Protein AF-0000000069111394 (afdb_homodimer)

pLDDT: mean 96.32, std 5.01, range [66.0, 98.56]

Radius of gyration: 13.64 Å; Cα contacts (8 Å, |Δi|>4): 217; chains: 2; bounding box: 25×33×26 Å

Secondary structure (DSSP, 8-state):
-PBPTTT-SB-SSEEEEETT--EEEHHHHHHHHHH-SB-TTT-PBP-EEEE--/-PBPTTT-SB-SSEEEEETT--EEEHHHHHHHHHH-SB-TTT-PBP-EEEE--

Organism: Magallana gigas (NCBI:txid29159)

Foldseek 3Di:
DDAAPQVRHDADQWKAFPPVGDIHRPVRVVVVCVPAQADPPPGHGGPDIGGDD/DDAAPQVRHDADQWKAFPPVGDIHRPVRVVVVCVPAQADPPPGHGGPDIGGDD

Structure (mmCIF, N/CA/C/O backbone):
data_AF-0000000069111394-model_v1
#
loop_
_entity.id
_entity.type
_entity.pdbx_description
1 polymer 'RING-type domain-containing protein'
#
loop_
_atom_site.group_PDB
_atom_site.id
_atom_site.type_symbol
_atom_site.label_atom_id
_atom_site.label_alt_id
_atom_site.label_comp_id
_atom_site.label_asym_id
_atom_site.label_entity_id
_atom_site.label_seq_id
_atom_site.pdbx_PDB_ins_code
_atom_site.Cartn_x
_atom_site.Cartn_y
_atom_site.Cartn_z
_atom_site.occupancy
_atom_site.B_iso_or_equiv
_atom_site.auth_seq_id
_atom_site.auth_comp_id
_atom_site.auth_asym_id
_atom_site.auth_atom_id
_atom_site.pdbx_PDB_model_num
ATOM 1 N N . MET A 1 1 ? 14.328 -1.83 -0.964 1 66.19 1 MET A N 1
ATOM 2 C CA . MET A 1 1 ? 13.203 -2.377 -1.711 1 66.19 1 MET A CA 1
ATOM 3 C C . MET A 1 1 ? 13.227 -3.902 -1.698 1 66.19 1 MET A C 1
ATOM 5 O O . MET A 1 1 ? 14.297 -4.508 -1.761 1 66.19 1 MET A O 1
ATOM 9 N N . GLY A 1 2 ? 12.469 -4.609 -0.951 1 85.19 2 GLY A N 1
ATOM 10 C CA . GLY A 1 2 ? 12.414 -6.035 -0.659 1 85.19 2 GLY A CA 1
ATOM 11 C C . GLY A 1 2 ? 12.133 -6.883 -1.885 1 85.19 2 GLY A C 1
ATOM 12 O O . GLY A 1 2 ? 11.906 -6.355 -2.975 1 85.19 2 GLY A O 1
ATOM 13 N N . LEU A 1 3 ? 12.266 -8.148 -1.822 1 95.06 3 LEU A N 1
ATOM 14 C CA . LEU A 1 3 ? 12.078 -9.117 -2.898 1 95.06 3 LEU A CA 1
ATOM 15 C C . LEU A 1 3 ? 10.594 -9.406 -3.113 1 95.06 3 LEU A C 1
ATOM 17 O O . LEU A 1 3 ? 9.812 -9.414 -2.158 1 95.06 3 LEU A O 1
ATOM 21 N N . CYS A 1 4 ? 10.305 -9.586 -4.375 1 97.44 4 CYS A N 1
ATOM 22 C CA . CYS A 1 4 ? 8.977 -10.078 -4.727 1 97.44 4 CYS A CA 1
ATOM 23 C C . CYS A 1 4 ? 8.898 -11.594 -4.543 1 97.44 4 CYS A C 1
ATOM 25 O O . CYS A 1 4 ? 9.719 -12.336 -5.086 1 97.44 4 CYS A O 1
ATOM 27 N N . SER A 1 5 ? 7.953 -12.109 -3.842 1 97.5 5 SER A N 1
ATOM 28 C CA . SER A 1 5 ? 7.875 -13.539 -3.529 1 97.5 5 SER A CA 1
ATOM 29 C C . SER A 1 5 ? 7.406 -14.344 -4.734 1 97.5 5 SER A C 1
ATOM 31 O O . SER A 1 5 ? 7.496 -15.57 -4.742 1 97.5 5 SER A O 1
ATOM 33 N N . ILE A 1 6 ? 6.926 -13.609 -5.715 1 97.62 6 ILE A N 1
ATOM 34 C CA . ILE A 1 6 ? 6.422 -14.312 -6.887 1 97.62 6 ILE A CA 1
ATOM 35 C C . ILE A 1 6 ? 7.559 -14.547 -7.879 1 97.62 6 ILE A C 1
ATOM 37 O O . ILE A 1 6 ? 7.781 -15.68 -8.32 1 97.62 6 ILE A O 1
ATOM 41 N N . CYS A 1 7 ? 8.281 -13.523 -8.219 1 98.19 7 CYS A N 1
ATOM 42 C CA . CYS A 1 7 ? 9.297 -13.656 -9.258 1 98.19 7 CYS A CA 1
ATOM 43 C C . CYS A 1 7 ? 10.688 -13.789 -8.641 1 98.19 7 CYS A C 1
ATOM 45 O O . CYS A 1 7 ? 11.656 -14.07 -9.344 1 98.19 7 CYS A O 1
ATOM 47 N N . LEU A 1 8 ? 10.836 -13.508 -7.328 1 97.75 8 LEU A N 1
ATOM 48 C CA . LEU A 1 8 ? 12.047 -13.625 -6.531 1 97.75 8 LEU A CA 1
ATOM 49 C C . LEU A 1 8 ? 13.102 -12.617 -6.984 1 97.75 8 LEU A C 1
ATOM 51 O O . LEU A 1 8 ? 14.297 -12.859 -6.848 1 97.75 8 LEU A O 1
ATOM 55 N N . GLU A 1 9 ? 12.703 -11.5 -7.566 1 97.75 9 GLU A N 1
ATOM 56 C CA . GLU A 1 9 ? 13.547 -10.359 -7.93 1 97.75 9 GLU A CA 1
ATOM 57 C C . GLU A 1 9 ? 13.195 -9.133 -7.094 1 97.75 9 GLU A C 1
ATOM 59 O O . GLU A 1 9 ? 12.227 -9.141 -6.332 1 97.75 9 GLU A O 1
ATOM 64 N N . THR A 1 10 ? 14.094 -8.156 -7.168 1 96.44 10 THR A N 1
ATOM 65 C CA . THR A 1 10 ? 13.781 -6.883 -6.523 1 96.44 10 THR A CA 1
ATOM 66 C C . THR A 1 10 ? 12.461 -6.324 -7.051 1 96.44 10 THR A C 1
ATOM 68 O O . THR A 1 10 ? 12.234 -6.297 -8.266 1 96.44 10 THR A O 1
ATOM 71 N N . ARG A 1 11 ? 11.617 -5.895 -6.133 1 94.88 11 ARG A N 1
ATOM 72 C CA . ARG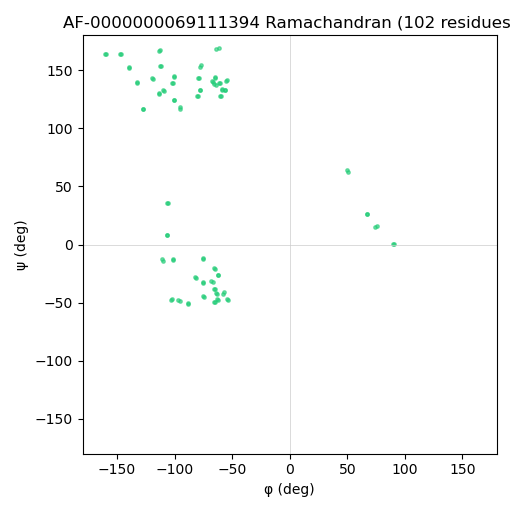 A 1 11 ? 10.289 -5.434 -6.516 1 94.88 11 ARG A CA 1
ATOM 73 C C . ARG A 1 11 ? 10.367 -4.254 -7.477 1 94.88 11 ARG A C 1
ATOM 75 O O . ARG A 1 11 ? 11.125 -3.311 -7.246 1 94.88 11 ARG A O 1
ATOM 82 N N . SER A 1 12 ? 9.695 -4.387 -8.539 1 95.69 12 SER A N 1
ATOM 83 C CA . SER A 1 12 ? 9.5 -3.309 -9.5 1 95.69 12 SER A CA 1
ATOM 84 C C . SER A 1 12 ? 8.062 -2.809 -9.492 1 95.69 12 SER A C 1
ATOM 86 O O . SER A 1 12 ? 7.121 -3.607 -9.453 1 95.69 12 SER A O 1
ATOM 88 N N . ARG A 1 13 ? 7.871 -1.403 -9.445 1 95.94 13 ARG A N 1
ATOM 89 C CA . ARG A 1 13 ? 6.543 -0.801 -9.398 1 95.94 13 ARG A CA 1
ATOM 90 C C . ARG A 1 13 ? 5.688 -1.445 -8.32 1 95.94 13 ARG A C 1
ATOM 92 O O . ARG A 1 13 ? 4.656 -2.057 -8.617 1 95.94 13 ARG A O 1
ATOM 99 N N . PRO A 1 14 ? 6.059 -1.312 -7.094 1 96.31 14 PRO A N 1
ATOM 100 C CA . PRO A 1 14 ? 5.453 -2.084 -6.008 1 96.31 14 PRO A CA 1
ATOM 101 C C . PRO A 1 14 ? 3.957 -1.812 -5.855 1 96.31 14 PRO A C 1
ATOM 103 O O . PRO A 1 14 ? 3.514 -0.672 -6.02 1 96.31 14 PRO A O 1
ATOM 106 N N . CYS A 1 15 ? 3.201 -2.857 -5.613 1 97.31 15 CYS A N 1
ATOM 107 C CA . CYS A 1 15 ? 1.773 -2.889 -5.316 1 97.31 15 CYS A CA 1
ATOM 108 C C . CYS A 1 15 ? 1.486 -3.779 -4.113 1 97.31 15 CYS A C 1
ATOM 110 O O . CYS A 1 15 ? 2.107 -4.832 -3.953 1 97.31 15 CYS A O 1
ATOM 112 N N . CYS A 1 16 ? 0.595 -3.324 -3.281 1 97.62 16 CYS A N 1
ATOM 113 C CA . CYS A 1 16 ? 0.277 -4.172 -2.137 1 97.62 16 CYS A CA 1
ATOM 114 C C . CYS A 1 16 ? -1.145 -4.711 -2.236 1 97.62 16 CYS A C 1
ATOM 116 O O . CYS A 1 16 ? -1.981 -4.145 -2.941 1 97.62 16 CYS A O 1
ATOM 118 N N . CYS A 1 17 ? -1.386 -5.801 -1.662 1 97.94 17 CYS A N 1
ATOM 119 C CA . CYS A 1 17 ? -2.73 -6.34 -1.491 1 97.94 17 CYS A CA 1
ATOM 120 C C . CYS A 1 17 ? -3.461 -5.633 -0.356 1 97.94 17 CYS A C 1
ATOM 122 O O . CYS A 1 17 ? -2.883 -5.391 0.705 1 97.94 17 CYS A O 1
ATOM 124 N N . VAL A 1 18 ? -4.621 -5.273 -0.601 1 97.94 18 VAL A N 1
ATOM 125 C CA . VAL A 1 18 ? -5.516 -4.793 0.446 1 97.94 18 VAL A CA 1
ATOM 126 C C . VAL A 1 18 ? -6.48 -5.906 0.853 1 97.94 18 VAL A C 1
ATOM 128 O O . VAL A 1 18 ? -7.141 -6.508 0.001 1 97.94 18 VAL A O 1
ATOM 131 N N . PRO A 1 19 ? -6.566 -6.305 2.178 1 97.38 19 PRO A N 1
ATOM 132 C CA . PRO A 1 19 ? -6.113 -5.504 3.32 1 97.38 19 PRO A CA 1
ATOM 133 C C . PRO A 1 19 ? -4.824 -6.047 3.943 1 97.38 19 PRO A C 1
ATOM 135 O O . PRO A 1 19 ? -4.406 -5.578 5.004 1 97.38 19 PRO A O 1
ATOM 138 N N . CYS A 1 20 ? -4.207 -7.008 3.312 1 97.56 20 CYS A N 1
ATOM 139 C CA . CYS A 1 20 ? -3.146 -7.676 4.059 1 97.56 20 CYS A CA 1
ATOM 140 C C . CYS A 1 20 ? -1.851 -6.875 4 1 97.56 20 CYS A C 1
ATOM 142 O O . CYS A 1 20 ? -1.009 -6.98 4.895 1 97.56 20 CYS A O 1
ATOM 144 N N . GLY A 1 21 ? -1.676 -6.125 2.904 1 97.56 21 GLY A N 1
ATOM 145 C CA . GLY A 1 21 ? -0.556 -5.195 2.877 1 97.56 21 GLY A CA 1
ATOM 146 C C . GLY A 1 21 ? 0.709 -5.805 2.301 1 97.56 21 GLY A C 1
A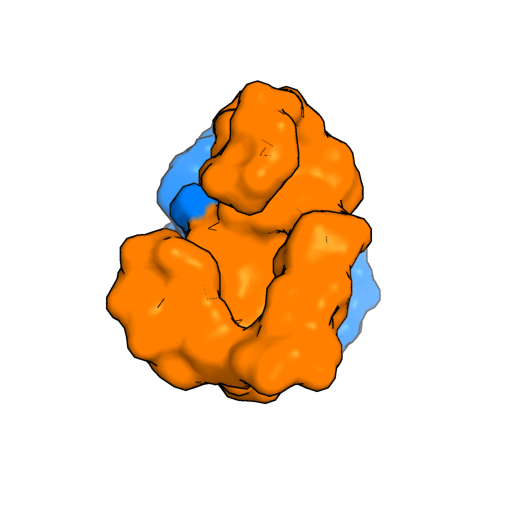TOM 147 O O . GLY A 1 21 ? 1.73 -5.125 2.18 1 97.56 21 GLY A O 1
ATOM 148 N N . HIS A 1 22 ? 0.749 -7.035 1.868 1 97.5 22 HIS A N 1
ATOM 149 C CA . HIS A 1 22 ? 1.931 -7.648 1.271 1 97.5 22 HIS A CA 1
ATOM 150 C C . HIS A 1 22 ? 2.258 -7.016 -0.077 1 97.5 22 HIS A C 1
ATOM 152 O O . HIS A 1 22 ? 1.359 -6.754 -0.88 1 97.5 22 HIS A O 1
ATOM 158 N N . LEU A 1 23 ? 3.547 -6.852 -0.277 1 97.25 23 LEU A N 1
ATOM 159 C CA . LEU A 1 23 ? 4.035 -6.145 -1.457 1 97.25 23 LEU A CA 1
ATOM 160 C C . LEU A 1 23 ? 4.516 -7.125 -2.52 1 97.25 23 LEU A C 1
ATOM 162 O O . LEU A 1 23 ? 5.129 -8.148 -2.195 1 97.25 23 LEU A O 1
ATOM 166 N N . PHE A 1 24 ? 4.277 -6.742 -3.764 1 97.75 24 PHE A N 1
ATOM 167 C CA . PHE A 1 24 ? 4.711 -7.48 -4.941 1 97.75 24 PHE A CA 1
ATOM 168 C C . PHE A 1 24 ? 5.051 -6.531 -6.086 1 97.75 24 PHE A C 1
ATOM 170 O O . PHE A 1 24 ? 4.773 -5.332 -6.004 1 97.75 24 PHE A O 1
ATOM 177 N N . CYS A 1 25 ? 5.773 -7.027 -7.105 1 97.62 25 CYS A N 1
ATOM 178 C CA . CYS A 1 25 ? 5.754 -6.285 -8.367 1 97.62 25 CYS A CA 1
ATOM 179 C C . CYS A 1 25 ? 4.324 -6.074 -8.844 1 97.62 25 CYS A C 1
ATOM 181 O O . CYS A 1 25 ? 3.484 -6.969 -8.727 1 97.62 25 CYS A O 1
ATOM 183 N N . ARG A 1 26 ? 4.094 -4.996 -9.344 1 98.19 26 ARG A N 1
ATOM 184 C CA . ARG A 1 26 ? 2.77 -4.742 -9.898 1 98.19 26 ARG A CA 1
ATOM 185 C C . ARG A 1 26 ? 2.396 -5.812 -10.922 1 98.19 26 ARG A C 1
ATOM 187 O O . ARG A 1 26 ? 1.318 -6.406 -10.844 1 98.19 26 ARG A O 1
ATOM 194 N N . ASP A 1 27 ? 3.301 -6.109 -11.82 1 98.44 27 ASP A N 1
ATOM 195 C CA . ASP A 1 27 ? 2.986 -7.043 -12.898 1 98.44 27 ASP A CA 1
ATOM 196 C C . ASP A 1 27 ? 2.729 -8.445 -12.344 1 98.44 27 ASP A C 1
ATOM 198 O O . ASP A 1 27 ? 1.832 -9.148 -12.82 1 98.44 27 ASP A O 1
ATOM 202 N N . CYS A 1 28 ? 3.498 -8.789 -11.359 1 98.5 28 CYS A N 1
ATOM 203 C CA . CYS A 1 28 ? 3.363 -10.117 -10.781 1 98.5 28 CYS A CA 1
ATOM 204 C C . CYS A 1 28 ? 2.006 -10.289 -10.109 1 98.5 28 CYS A C 1
ATOM 206 O O . CYS A 1 28 ? 1.283 -11.242 -10.383 1 98.5 28 CYS A O 1
ATOM 208 N N . ILE A 1 29 ? 1.596 -9.383 -9.281 1 98.44 29 ILE A N 1
ATOM 209 C CA . ILE A 1 29 ? 0.382 -9.547 -8.492 1 98.44 29 ILE A CA 1
ATOM 210 C C . ILE A 1 29 ? -0.845 -9.344 -9.375 1 98.44 29 ILE A C 1
ATOM 212 O O . ILE A 1 29 ? -1.881 -9.977 -9.172 1 98.44 29 ILE A O 1
ATOM 216 N N . GLU A 1 30 ? -0.721 -8.508 -10.328 1 98.56 30 GLU A N 1
ATOM 217 C CA . GLU A 1 30 ? -1.847 -8.352 -11.25 1 98.56 30 GLU A CA 1
ATOM 218 C C . GLU A 1 30 ? -2.117 -9.641 -12.016 1 98.56 30 GLU A C 1
ATOM 220 O O . GLU A 1 30 ? -3.273 -10.031 -12.195 1 98.56 30 GLU A O 1
ATOM 225 N N . ALA A 1 31 ? -1.046 -10.281 -12.438 1 98.19 31 ALA A N 1
ATOM 226 C CA . ALA A 1 31 ? -1.2 -11.562 -13.109 1 98.19 31 ALA A CA 1
ATOM 227 C C . ALA A 1 31 ? -1.818 -12.602 -12.18 1 98.19 31 ALA A C 1
ATOM 229 O O . ALA A 1 31 ? -2.711 -13.352 -12.586 1 98.19 31 ALA A O 1
ATOM 230 N N . TRP A 1 32 ? -1.307 -12.664 -11.008 1 97.94 32 TRP A N 1
ATOM 231 C CA . TRP A 1 32 ? -1.797 -13.578 -9.977 1 97.94 32 TRP A CA 1
ATOM 232 C C . TRP A 1 32 ? -3.275 -13.336 -9.695 1 97.94 32 TRP A C 1
ATOM 234 O O . TRP A 1 32 ? -4.066 -14.281 -9.625 1 97.94 32 TRP A O 1
ATOM 244 N N . PHE A 1 33 ? -3.697 -12.07 -9.617 1 97.06 33 PHE A N 1
ATOM 245 C CA . PHE A 1 33 ? -5.031 -11.602 -9.242 1 97.06 33 PHE A CA 1
ATOM 246 C C . PHE A 1 33 ? -6.055 -12.008 -10.297 1 97.06 33 PHE A C 1
ATOM 248 O O . PHE A 1 33 ? -7.23 -12.195 -9.984 1 97.06 33 PHE A O 1
ATOM 255 N N . THR A 1 34 ? -5.582 -12.062 -11.555 1 95.81 34 THR A N 1
ATOM 256 C CA . THR A 1 34 ? -6.449 -12.461 -12.656 1 95.81 34 THR A CA 1
ATOM 257 C C . THR A 1 34 ? -6.887 -13.914 -12.5 1 95.81 34 THR A C 1
ATOM 259 O O . THR A 1 34 ? -7.922 -14.32 -13.031 1 95.81 34 THR A O 1
ATOM 262 N N . HIS A 1 35 ? -6.203 -14.719 -11.758 1 96.81 35 HIS A N 1
ATOM 263 C CA . HIS A 1 35 ? -6.473 -16.141 -11.594 1 96.81 35 HIS A CA 1
ATOM 264 C C . HIS A 1 35 ? -7.164 -16.422 -10.266 1 96.81 35 HIS A C 1
ATOM 266 O O . HIS A 1 35 ? -8.125 -17.188 -10.211 1 96.81 35 HIS A O 1
ATOM 272 N N . THR A 1 36 ? -6.629 -15.844 -9.211 1 97 36 THR A N 1
ATOM 273 C CA . THR A 1 36 ? -7.176 -16 -7.863 1 97 36 THR A CA 1
ATOM 274 C C . THR A 1 36 ? -7.129 -14.672 -7.109 1 97 36 THR A C 1
ATOM 276 O O . THR A 1 36 ? -6.211 -13.875 -7.301 1 97 36 THR A O 1
ATOM 279 N N . ARG A 1 37 ? -8.023 -14.539 -6.203 1 97.88 37 ARG A N 1
ATOM 280 C CA . ARG A 1 37 ? -8.047 -13.336 -5.375 1 97.88 37 ARG A CA 1
ATOM 281 C C . ARG A 1 37 ? -7.559 -13.641 -3.963 1 97.88 37 ARG A C 1
ATOM 283 O O . ARG A 1 37 ? -8.102 -13.117 -2.986 1 97.88 37 ARG A O 1
ATOM 290 N N . ILE A 1 38 ? -6.602 -14.523 -3.896 1 98.5 38 ILE A N 1
ATOM 291 C CA . ILE A 1 38 ? -5.977 -14.898 -2.633 1 98.5 38 ILE A CA 1
ATOM 292 C C . ILE A 1 38 ? -4.523 -14.438 -2.617 1 98.5 38 ILE A C 1
ATOM 294 O O . ILE A 1 38 ? -3.787 -14.641 -3.586 1 98.5 38 ILE A O 1
ATOM 298 N N . CYS A 1 39 ? -4.082 -13.781 -1.643 1 98.44 39 CYS A N 1
ATOM 299 C CA . CYS A 1 39 ? -2.717 -13.281 -1.535 1 98.44 39 CYS A CA 1
ATOM 300 C C . CYS A 1 39 ? -1.713 -14.43 -1.605 1 98.44 39 CYS A C 1
ATOM 302 O O . CYS A 1 39 ? -1.827 -15.406 -0.864 1 98.44 39 CYS A O 1
ATOM 304 N N . PRO A 1 40 ? -0.706 -14.273 -2.385 1 98.06 40 PRO A N 1
ATOM 305 C CA . PRO A 1 40 ? 0.281 -15.352 -2.52 1 98.06 40 PRO A CA 1
ATOM 306 C C . PRO A 1 40 ? 0.99 -15.672 -1.206 1 98.06 40 PRO A C 1
ATOM 308 O O . PRO A 1 40 ? 1.447 -16.797 -1.004 1 98.06 40 PRO A O 1
ATOM 311 N N . ASP A 1 41 ? 1.063 -14.711 -0.35 1 98 41 ASP A N 1
ATOM 312 C CA . ASP A 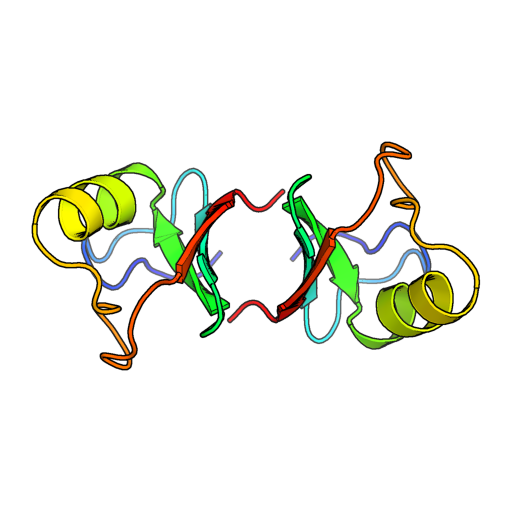1 41 ? 1.918 -14.875 0.822 1 98 41 ASP A CA 1
ATOM 313 C C . ASP A 1 41 ? 1.113 -15.375 2.023 1 98 41 ASP A C 1
ATOM 315 O O . ASP A 1 41 ? 1.511 -16.328 2.691 1 98 41 ASP A O 1
ATOM 319 N N . CYS A 1 42 ? -0.036 -14.742 2.33 1 98 42 CYS A N 1
ATOM 320 C CA . CYS A 1 42 ? -0.754 -15.062 3.557 1 98 42 CYS A CA 1
ATOM 321 C C . CYS A 1 42 ? -2.062 -15.789 3.252 1 98 42 CYS A C 1
ATOM 323 O O . CYS A 1 42 ? -2.758 -16.234 4.164 1 98 42 CYS A O 1
ATOM 325 N N . ARG A 1 43 ? -2.48 -15.758 2.02 1 98.06 43 ARG A N 1
ATOM 326 C CA . ARG A 1 43 ? -3.629 -16.484 1.494 1 98.06 43 ARG A CA 1
ATOM 327 C C . ARG A 1 43 ? -4.938 -15.836 1.92 1 98.06 43 ARG A C 1
ATOM 329 O O . ARG A 1 43 ? -5.988 -16.484 1.919 1 98.06 43 ARG A O 1
ATOM 336 N N . LYS A 1 44 ? -4.891 -14.695 2.344 1 98.12 44 LYS A N 1
ATOM 337 C CA . LYS A 1 44 ? -6.125 -13.953 2.602 1 98.12 44 LYS A CA 1
ATOM 338 C C . LYS A 1 44 ? -6.734 -13.43 1.305 1 98.12 44 LYS A C 1
ATOM 340 O O . LYS A 1 44 ? -6.02 -13.18 0.334 1 98.12 44 LYS A O 1
ATOM 345 N N . GLU A 1 45 ? -8.008 -13.266 1.342 1 98.38 45 GLU A N 1
ATOM 346 C CA . GLU A 1 45 ? -8.695 -12.695 0.183 1 98.38 45 GLU A CA 1
ATOM 347 C C . GLU A 1 45 ? -8.25 -11.258 -0.074 1 98.38 45 GLU A C 1
ATOM 349 O O . GLU A 1 45 ? -8.125 -10.469 0.862 1 98.38 45 GLU A O 1
ATOM 354 N N . ILE A 1 46 ? -8.047 -10.969 -1.369 1 98.12 46 ILE A N 1
ATOM 355 C CA . ILE A 1 46 ? -7.656 -9.625 -1.791 1 98.12 46 ILE A CA 1
ATOM 356 C C . ILE A 1 46 ? -8.898 -8.836 -2.201 1 98.12 46 ILE A C 1
ATOM 358 O O . ILE A 1 46 ? -9.609 -9.219 -3.129 1 98.12 46 ILE A O 1
ATOM 362 N N . ASP A 1 47 ? -9.094 -7.805 -1.478 1 97.5 47 ASP A N 1
ATOM 363 C CA . ASP A 1 47 ? -10.188 -6.918 -1.861 1 97.5 47 ASP A CA 1
ATOM 364 C C . ASP A 1 47 ? -9.812 -6.074 -3.076 1 97.5 47 ASP A C 1
ATOM 366 O O . ASP A 1 47 ? -10.625 -5.867 -3.975 1 97.5 47 ASP A O 1
ATOM 370 N N . ARG A 1 48 ? -8.578 -5.523 -3.08 1 97.19 48 ARG A N 1
ATOM 371 C CA . ARG A 1 48 ? -8.078 -4.699 -4.176 1 97.19 48 ARG A CA 1
ATOM 372 C C . ARG A 1 48 ? -6.559 -4.617 -4.148 1 97.19 48 ARG A C 1
ATOM 374 O O . ARG A 1 48 ? -5.93 -4.977 -3.15 1 97.19 48 ARG A O 1
ATOM 381 N N . LEU A 1 49 ? -6.07 -4.18 -5.262 1 98.06 49 LEU A N 1
ATOM 382 C CA . LEU A 1 49 ? -4.645 -3.891 -5.379 1 98.06 49 LEU A CA 1
ATOM 383 C C . LEU A 1 49 ? -4.387 -2.391 -5.293 1 98.06 49 LEU A C 1
ATOM 385 O O . LEU A 1 49 ? -5.148 -1.593 -5.844 1 98.06 49 LEU A O 1
ATOM 389 N N . GLN A 1 50 ? -3.311 -1.998 -4.57 1 97.81 50 GLN A N 1
ATOM 390 C CA . GLN A 1 50 ? -2.969 -0.59 -4.406 1 97.81 50 GLN A CA 1
ATOM 391 C C . GLN A 1 50 ? -1.514 -0.329 -4.781 1 97.81 50 GLN A C 1
ATOM 393 O O . GLN A 1 50 ? -0.598 -0.867 -4.152 1 97.81 50 GLN A O 1
ATOM 398 N N . SER A 1 51 ? -1.387 0.477 -5.805 1 97 51 SER A N 1
ATOM 399 C CA . SER A 1 51 ? -0.032 0.924 -6.109 1 97 51 SER A CA 1
ATOM 400 C C . SER A 1 51 ? 0.529 1.792 -4.988 1 97 51 SER A C 1
ATOM 402 O O . SER A 1 51 ? -0.206 2.561 -4.367 1 97 51 SER A O 1
ATOM 404 N N . VAL A 1 52 ? 1.873 1.599 -4.762 1 93.69 52 VAL A N 1
ATOM 405 C CA . VAL A 1 52 ? 2.492 2.396 -3.709 1 93.69 52 VAL A CA 1
ATOM 406 C C . VAL A 1 52 ? 3.605 3.26 -4.301 1 93.69 52 VAL A C 1
ATOM 408 O O . VAL A 1 52 ? 4.297 2.84 -5.234 1 93.69 52 VAL A O 1
ATOM 411 N N . PHE A 1 53 ? 3.654 4.512 -3.686 1 83.19 53 PHE A N 1
ATOM 412 C CA . PHE A 1 53 ? 4.648 5.434 -4.215 1 83.19 53 PHE A CA 1
ATOM 413 C C . PHE A 1 53 ? 5.293 6.238 -3.09 1 83.19 53 PHE A C 1
ATOM 415 O O . PHE A 1 53 ? 4.691 6.422 -2.029 1 83.19 53 PHE A O 1
ATOM 422 N N . MET B 1 1 ? 14.055 3.197 1.636 1 66 1 MET B N 1
ATOM 423 C CA . MET B 1 1 ? 12.852 3.643 2.346 1 66 1 MET B CA 1
ATOM 424 C C . MET B 1 1 ? 12.75 5.164 2.332 1 66 1 MET B C 1
ATOM 426 O O . MET B 1 1 ? 13.758 5.863 2.457 1 66 1 MET B O 1
ATOM 430 N N . GLY B 1 2 ? 11.922 5.809 1.564 1 84.88 2 GLY B N 1
ATOM 431 C CA . GLY B 1 2 ? 11.75 7.223 1.272 1 84.88 2 GLY B CA 1
ATOM 432 C C . GLY B 1 2 ? 11.336 8.039 2.484 1 84.88 2 GLY B C 1
ATOM 433 O O . GLY B 1 2 ? 11.094 7.48 3.557 1 84.88 2 GLY B O 1
ATOM 434 N N . LEU B 1 3 ? 11.367 9.312 2.436 1 95 3 LEU B N 1
ATOM 435 C CA . LEU B 1 3 ? 11.039 10.258 3.504 1 95 3 LEU B CA 1
ATOM 436 C C . LEU B 1 3 ? 9.531 10.414 3.639 1 95 3 LEU B C 1
ATOM 438 O O . LEU B 1 3 ? 8.805 10.359 2.645 1 95 3 LEU B O 1
ATOM 442 N N . CYS B 1 4 ? 9.164 10.562 4.883 1 97.5 4 CYS B N 1
ATOM 443 C CA . CYS B 1 4 ? 7.785 10.938 5.16 1 97.5 4 CYS B CA 1
ATOM 444 C C . CYS B 1 4 ? 7.582 12.438 4.965 1 97.5 4 CYS B C 1
ATOM 446 O O . CYS B 1 4 ? 8.312 13.25 5.539 1 97.5 4 CYS B O 1
ATOM 448 N N . SER B 1 5 ? 6.629 12.875 4.207 1 97.5 5 SER B N 1
ATOM 449 C CA . SER B 1 5 ? 6.438 14.281 3.885 1 97.5 5 SER B CA 1
ATOM 450 C C . SER B 1 5 ? 5.84 15.039 5.062 1 97.5 5 SER B C 1
ATOM 452 O O . SER B 1 5 ? 5.816 16.281 5.066 1 97.5 5 SER B O 1
ATOM 454 N N . ILE B 1 6 ? 5.383 14.281 6.031 1 97.56 6 ILE B N 1
ATOM 455 C CA . ILE B 1 6 ? 4.754 14.938 7.176 1 97.56 6 ILE B CA 1
ATOM 456 C C . ILE B 1 6 ? 5.812 15.273 8.227 1 97.56 6 ILE B C 1
ATOM 458 O O . ILE B 1 6 ? 5.914 16.422 8.672 1 97.56 6 ILE B O 1
ATOM 462 N N . CYS B 1 7 ? 6.613 14.312 8.594 1 98.19 7 CYS B N 1
ATOM 463 C CA . CYS B 1 7 ? 7.562 14.531 9.68 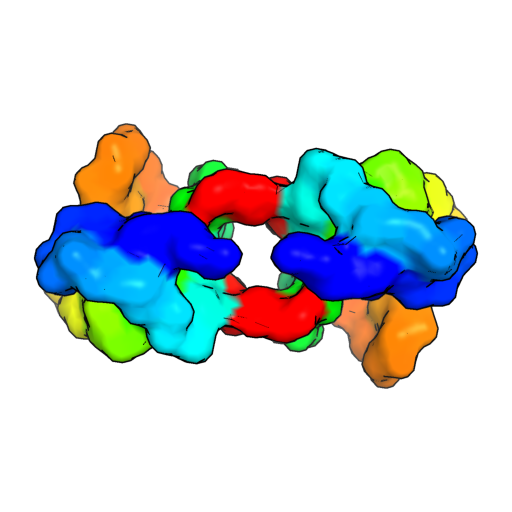1 98.19 7 CYS B CA 1
ATOM 464 C C . CYS B 1 7 ? 8.969 14.781 9.133 1 98.19 7 CYS B C 1
ATOM 466 O O . CYS B 1 7 ? 9.867 15.156 9.883 1 98.19 7 CYS B O 1
ATOM 468 N N . LEU B 1 8 ? 9.188 14.5 7.84 1 97.75 8 LEU B N 1
ATOM 469 C CA . LEU B 1 8 ? 10.43 14.727 7.105 1 97.75 8 LEU B CA 1
ATOM 470 C C . LEU B 1 8 ? 11.539 13.812 7.613 1 97.75 8 LEU B C 1
ATOM 472 O O . LEU B 1 8 ? 12.719 14.164 7.535 1 97.75 8 LEU B O 1
ATOM 476 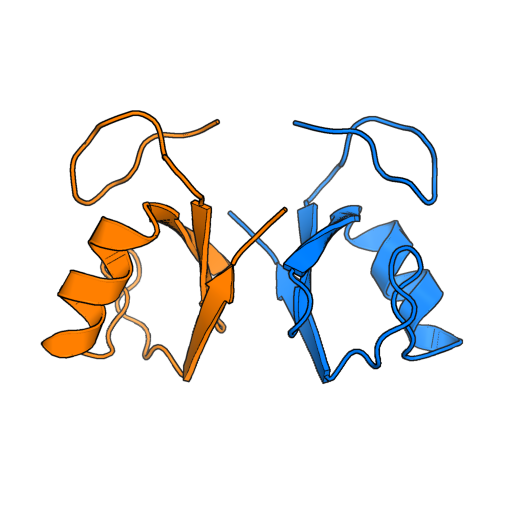N N . GLU B 1 9 ? 11.227 12.656 8.18 1 97.75 9 GLU B N 1
ATOM 477 C CA . GLU B 1 9 ? 12.148 11.594 8.586 1 97.75 9 GLU B CA 1
ATOM 478 C C . GLU B 1 9 ? 11.953 10.344 7.734 1 97.75 9 GLU B C 1
ATOM 480 O O . GLU B 1 9 ? 1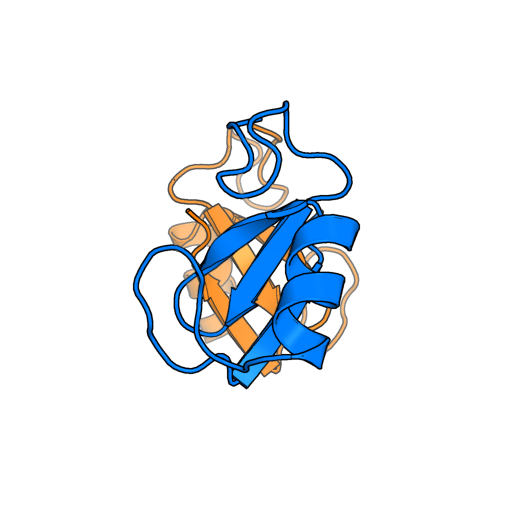1.023 10.273 6.926 1 97.75 9 GLU B O 1
ATOM 485 N N . THR B 1 10 ? 12.922 9.445 7.859 1 96.44 10 THR B N 1
ATOM 486 C CA . THR B 1 10 ? 12.75 8.156 7.203 1 96.44 10 THR B CA 1
ATOM 487 C C . THR B 1 10 ? 11.461 7.484 7.664 1 96.44 10 THR B C 1
ATOM 489 O O . THR B 1 10 ? 11.18 7.434 8.859 1 96.44 10 THR B O 1
ATOM 492 N N . ARG B 1 11 ? 10.719 6.988 6.707 1 94.88 11 ARG B N 1
ATOM 493 C CA . ARG B 1 11 ? 9.414 6.414 7.023 1 94.88 11 ARG B CA 1
ATOM 494 C C . ARG B 1 11 ? 9.555 5.242 7.988 1 94.88 11 ARG B C 1
ATOM 496 O O . ARG B 1 11 ? 10.398 4.371 7.797 1 94.88 11 ARG B O 1
ATOM 503 N N . SER B 1 12 ? 8.812 5.328 9.023 1 95.88 12 SER B N 1
ATOM 504 C CA . SER B 1 12 ? 8.664 4.238 9.984 1 95.88 12 SER B CA 1
ATOM 505 C C . SER B 1 12 ? 7.277 3.613 9.906 1 95.88 12 SER B C 1
ATOM 507 O O . SER B 1 12 ? 6.277 4.324 9.805 1 95.88 12 SER B O 1
ATOM 509 N N . ARG B 1 13 ? 7.211 2.191 9.852 1 95.94 13 ARG B N 1
ATOM 510 C CA . ARG B 1 13 ? 5.945 1.477 9.75 1 95.94 13 ARG B CA 1
ATOM 511 C C . ARG B 1 13 ? 5.09 2.045 8.617 1 95.94 13 ARG B C 1
ATOM 513 O O . ARG B 1 13 ? 3.996 2.562 8.859 1 95.94 13 ARG B O 1
ATOM 520 N N . PRO B 1 14 ? 5.547 1.962 7.414 1 96.38 14 PRO B N 1
ATOM 521 C CA . PRO B 1 14 ? 4.93 2.68 6.297 1 96.38 14 PRO B CA 1
ATOM 522 C C . PRO B 1 14 ? 3.475 2.271 6.066 1 96.38 14 PRO B C 1
ATOM 524 O O . PRO B 1 14 ? 3.129 1.097 6.207 1 96.38 14 PRO B O 1
ATOM 527 N N . CYS B 1 15 ? 2.627 3.242 5.785 1 97.38 15 CYS B N 1
ATOM 528 C CA . CYS B 1 15 ? 1.221 3.143 5.414 1 97.38 15 CYS B CA 1
ATOM 529 C C . CYS B 1 15 ? 0.916 4.008 4.199 1 97.38 15 CYS B C 1
ATOM 531 O O . CYS B 1 15 ? 1.451 5.113 4.066 1 97.38 15 CYS B O 1
ATOM 533 N N . CYS B 1 16 ? 0.104 3.486 3.332 1 97.62 16 CYS B N 1
ATOM 534 C CA . CYS B 1 16 ? -0.236 4.309 2.176 1 97.62 16 CYS B CA 1
ATOM 535 C C . CYS B 1 16 ? -1.704 4.715 2.209 1 97.62 16 CYS B C 1
ATOM 537 O O . CYS B 1 16 ? -2.516 4.074 2.877 1 97.62 16 CYS B O 1
ATOM 539 N N . CYS B 1 17 ? -2.01 5.781 1.62 1 97.94 17 CYS B N 1
ATOM 540 C CA . CYS B 1 17 ? -3.389 6.195 1.388 1 97.94 17 CYS B CA 1
ATOM 541 C C . CYS B 1 17 ? -4 5.426 0.224 1 97.94 17 CYS B C 1
ATOM 543 O O . CYS B 1 17 ? -3.359 5.246 -0.812 1 97.94 17 CYS B O 1
ATOM 545 N N . VAL B 1 18 ? -5.129 4.961 0.413 1 97.94 18 VAL B N 1
ATOM 546 C CA . VAL B 1 18 ? -5.934 4.406 -0.671 1 97.94 18 VAL B CA 1
ATOM 547 C C . VAL B 1 18 ? -6.977 5.43 -1.117 1 97.94 18 VAL B C 1
ATOM 549 O O . VAL B 1 18 ? -7.715 5.973 -0.293 1 97.94 18 VAL B O 1
ATOM 552 N N . PRO B 1 19 ? -7.035 5.812 -2.443 1 97.38 19 PRO B N 1
ATOM 553 C CA . PRO B 1 19 ? -6.465 5.062 -3.564 1 97.38 19 PRO B CA 1
ATOM 554 C C . PRO B 1 19 ? -5.203 5.715 -4.129 1 97.38 19 PRO B C 1
ATOM 556 O O . PRO B 1 19 ? -4.715 5.309 -5.188 1 97.38 19 PRO B O 1
ATOM 559 N N . CYS B 1 20 ? -4.684 6.734 -3.469 1 97.56 20 CYS B N 1
ATOM 560 C CA . CYS B 1 20 ? -3.654 7.492 -4.168 1 97.56 20 CYS B CA 1
ATOM 561 C C . CYS B 1 20 ? -2.297 6.809 -4.047 1 97.56 20 CYS B C 1
ATOM 563 O O . CYS B 1 20 ? -1.424 6.996 -4.895 1 97.56 20 CYS B O 1
ATOM 565 N N . GLY B 1 21 ? -2.105 6.062 -2.953 1 97.56 21 GLY B N 1
ATOM 566 C CA . GLY B 1 21 ? -0.908 5.242 -2.869 1 97.56 21 GLY B CA 1
ATOM 567 C C . GLY B 1 21 ? 0.266 5.965 -2.234 1 97.56 21 GLY B C 1
ATOM 568 O O . GLY B 1 21 ? 1.338 5.379 -2.061 1 97.56 21 GLY B O 1
ATOM 569 N N . HIS B 1 22 ? 0.177 7.199 -1.81 1 97.5 22 HIS B N 1
ATOM 570 C CA . HIS B 1 22 ? 1.268 7.918 -1.158 1 97.5 22 HIS B CA 1
ATOM 571 C C . HIS B 1 22 ? 1.589 7.309 0.204 1 97.5 22 HIS B C 1
ATOM 573 O O . HIS B 1 22 ? 0.682 6.969 0.966 1 97.5 22 HIS B O 1
ATOM 579 N N . LEU B 1 23 ? 2.867 7.25 0.462 1 97.25 23 LEU B N 1
ATOM 580 C CA . LEU B 1 23 ? 3.359 6.586 1.664 1 97.25 23 LEU B CA 1
ATOM 581 C C . LEU B 1 23 ? 3.699 7.602 2.748 1 97.25 23 LEU B C 1
ATOM 583 O O . LEU B 1 23 ? 4.227 8.68 2.453 1 97.25 23 LEU B O 1
ATOM 587 N N . PHE B 1 24 ? 3.453 7.207 3.98 1 97.69 24 PHE B N 1
ATOM 588 C CA . PHE B 1 24 ? 3.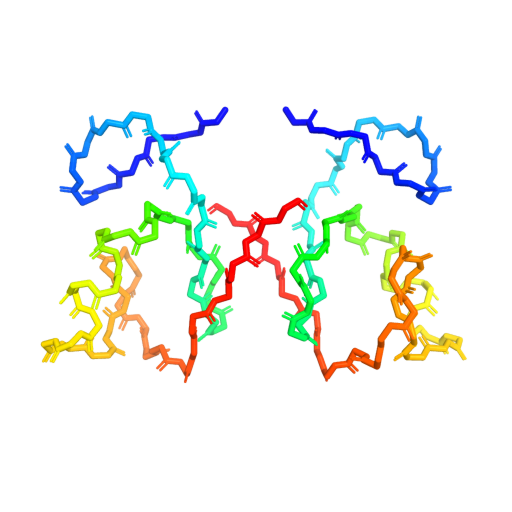76 7.98 5.176 1 97.69 24 PHE B CA 1
ATOM 589 C C . PHE B 1 24 ? 4.125 7.062 6.336 1 97.69 24 PHE B C 1
ATOM 591 O O . PHE B 1 24 ? 3.959 5.844 6.246 1 97.69 24 PHE B O 1
ATOM 598 N N . CYS B 1 25 ? 4.742 7.617 7.387 1 97.62 25 CYS B N 1
ATOM 599 C CA . CYS B 1 25 ? 4.727 6.879 8.641 1 97.62 25 CYS B CA 1
ATOM 600 C C . CYS B 1 25 ? 3.297 6.547 9.062 1 97.62 25 CYS B C 1
ATOM 602 O O . CYS B 1 25 ? 2.393 7.367 8.898 1 97.62 25 CYS B O 1
ATOM 604 N N . ARG B 1 26 ? 3.143 5.445 9.539 1 98.19 26 ARG B N 1
ATOM 605 C CA . ARG B 1 26 ? 1.821 5.078 10.031 1 98.19 26 ARG B CA 1
ATOM 606 C C . ARG B 1 26 ? 1.307 6.109 11.039 1 98.19 26 ARG B C 1
ATOM 608 O O . ARG B 1 26 ? 0.187 6.605 10.898 1 98.19 26 ARG B O 1
ATOM 615 N N . ASP B 1 27 ? 2.133 6.477 11.977 1 98.44 27 ASP B N 1
ATOM 616 C CA . ASP B 1 27 ? 1.688 7.379 13.039 1 98.44 27 ASP B CA 1
ATOM 617 C C . ASP B 1 27 ? 1.335 8.75 12.477 1 98.44 27 ASP B C 1
ATOM 619 O O . ASP B 1 27 ? 0.362 9.375 12.906 1 98.44 27 ASP B O 1
ATOM 623 N N . CYS B 1 28 ? 2.113 9.172 11.516 1 98.5 28 CYS B N 1
ATOM 624 C CA . CYS B 1 28 ? 1.889 10.484 10.922 1 98.5 28 CYS B CA 1
ATOM 625 C C . CYS B 1 28 ? 0.556 10.531 10.188 1 98.5 28 CYS B C 1
ATOM 627 O O . CYS B 1 28 ? -0.261 11.422 10.422 1 98.5 28 CYS B O 1
ATOM 629 N N . ILE B 1 29 ? 0.271 9.594 9.344 1 98.44 29 ILE B N 1
ATOM 630 C CA . ILE B 1 29 ? -0.914 9.648 8.492 1 98.44 29 ILE B CA 1
ATOM 631 C C . ILE B 1 29 ? -2.158 9.336 9.328 1 98.44 29 ILE B C 1
ATOM 633 O O . ILE B 1 29 ? -3.234 9.875 9.062 1 98.44 29 ILE B O 1
ATOM 637 N N . GLU B 1 30 ? -2.012 8.516 10.281 1 98.5 30 GLU B N 1
ATOM 638 C CA . GLU B 1 30 ? -3.16 8.258 11.148 1 98.5 30 GLU B CA 1
ATOM 639 C C . GLU B 1 30 ? -3.582 9.523 11.898 1 98.5 30 GLU B C 1
ATOM 641 O O . GLU B 1 30 ? -4.773 9.805 12.016 1 98.5 30 GLU B O 1
ATOM 646 N N . ALA B 1 31 ? -2.584 10.25 12.383 1 98.12 31 ALA B N 1
ATOM 647 C CA . ALA B 1 31 ? -2.885 11.516 13.047 1 98.12 31 ALA B CA 1
ATOM 648 C C . ALA B 1 31 ? -3.547 12.5 12.078 1 98.12 31 ALA B C 1
ATOM 650 O O . ALA B 1 31 ? -4.523 13.164 12.438 1 98.12 31 ALA B O 1
ATOM 651 N N . TRP B 1 32 ? -2.957 12.617 10.906 1 97.88 32 TRP B N 1
ATOM 652 C CA . TRP B 1 32 ? -3.475 13.484 9.852 1 97.88 32 TRP B CA 1
ATOM 653 C C . TRP B 1 32 ? -4.91 13.109 9.5 1 97.88 32 TRP B C 1
ATOM 655 O O . TRP B 1 32 ? -5.777 13.984 9.398 1 97.88 32 TRP B O 1
ATOM 665 N N . PHE B 1 33 ? -5.227 11.812 9.43 1 96.62 33 PHE B N 1
ATOM 666 C CA . PHE B 1 33 ? -6.496 11.227 9.016 1 96.62 33 PHE B CA 1
ATOM 667 C C . PHE B 1 33 ? -7.59 11.531 10.039 1 96.62 33 PHE B C 1
ATOM 669 O O . PHE B 1 33 ? -8.766 11.586 9.688 1 96.62 33 PHE B O 1
ATOM 676 N N . THR B 1 34 ? -7.199 11.633 11.281 1 95.5 34 THR B N 1
ATOM 677 C CA . THR B 1 34 ? -8.141 11.953 12.344 1 95.5 34 THR B CA 1
ATOM 678 C C . THR B 1 34 ? -8.695 13.367 12.172 1 95.5 34 THR B C 1
ATOM 680 O O . THR B 1 34 ? -9.781 13.68 12.664 1 95.5 34 THR B O 1
ATOM 683 N N . HIS B 1 35 ? -8.062 14.211 11.453 1 96.56 35 HIS B N 1
ATOM 684 C CA . HIS B 1 35 ? -8.445 15.609 11.273 1 96.56 35 HIS B CA 1
ATOM 685 C C . HIS B 1 35 ? -9.102 15.828 9.914 1 96.56 35 HIS B C 1
ATOM 687 O O . HIS B 1 35 ? -10.125 16.5 9.812 1 96.56 35 HIS B O 1
ATOM 693 N N . THR B 1 36 ? -8.477 15.305 8.867 1 96.94 36 THR B N 1
ATOM 694 C CA . THR B 1 36 ? -8.977 15.414 7.504 1 96.94 36 THR B CA 1
ATOM 695 C C . THR B 1 36 ? -8.781 14.102 6.754 1 96.94 36 THR B C 1
ATOM 697 O O . THR B 1 36 ? -7.805 13.383 6.992 1 96.94 36 THR B O 1
ATOM 700 N N . ARG B 1 37 ? -9.602 13.875 5.832 1 97.81 37 ARG B N 1
ATOM 701 C CA . ARG B 1 37 ? -9.492 12.68 5.008 1 97.81 37 ARG B CA 1
ATOM 702 C C . ARG B 1 37 ? -8.969 13.023 3.615 1 97.81 37 ARG B C 1
ATOM 704 O O . ARG B 1 37 ? -9.43 12.461 2.617 1 97.81 37 ARG B O 1
ATOM 711 N N . ILE B 1 38 ? -8.094 13.984 3.584 1 98.5 38 ILE B N 1
ATOM 712 C CA . ILE B 1 38 ? -7.449 14.414 2.35 1 98.5 38 ILE B CA 1
ATOM 713 C C . ILE B 1 38 ? -5.957 14.086 2.406 1 98.5 38 ILE B C 1
ATOM 715 O O . ILE B 1 38 ? -5.293 14.359 3.408 1 98.5 38 ILE B O 1
ATOM 719 N N . CYS B 1 39 ? -5.41 13.477 1.448 1 98.44 39 CYS B N 1
ATOM 720 C CA . CYS B 1 39 ? -4 13.109 1.408 1 98.44 39 CYS B CA 1
ATOM 721 C C . CYS B 1 39 ? -3.107 14.336 1.521 1 98.44 39 CYS B C 1
ATOM 723 O O . CYS B 1 39 ? -3.273 15.297 0.771 1 98.44 39 CYS B O 1
ATOM 725 N N . PRO B 1 40 ? -2.125 14.266 2.342 1 98.12 40 PRO B N 1
ATOM 726 C CA . PRO B 1 40 ? -1.244 15.422 2.518 1 98.12 40 PRO B CA 1
ATOM 727 C C . PRO B 1 40 ? -0.506 15.805 1.235 1 98.12 40 PRO B C 1
ATOM 729 O O . PRO B 1 40 ? -0.145 16.969 1.047 1 98.12 40 PRO B O 1
ATOM 732 N N . ASP B 1 41 ? -0.32 14.859 0.381 1 97.94 41 ASP B N 1
ATOM 733 C CA . ASP B 1 41 ? 0.57 15.102 -0.751 1 97.94 41 ASP B CA 1
ATOM 734 C C . ASP B 1 41 ? -0.219 15.508 -1.991 1 97.94 41 ASP B C 1
ATOM 736 O O . ASP B 1 41 ? 0.119 16.5 -2.65 1 97.94 41 ASP B O 1
ATOM 740 N N . CYS B 1 42 ? -1.306 14.781 -2.344 1 98 42 CYS B N 1
ATOM 741 C CA . CYS B 1 42 ? -1.993 15.031 -3.605 1 98 42 CYS B CA 1
ATOM 742 C C . CYS B 1 42 ? -3.373 15.633 -3.365 1 98 42 CYS B C 1
ATOM 744 O O . CYS B 1 42 ? -4.062 16.016 -4.312 1 98 42 CYS B O 1
ATOM 746 N N . ARG B 1 43 ? -3.82 15.586 -2.133 1 98.06 43 ARG B N 1
ATOM 747 C CA . ARG B 1 43 ? -5.051 16.219 -1.663 1 98.06 43 ARG B CA 1
ATOM 748 C C . ARG B 1 43 ? -6.277 15.445 -2.145 1 98.06 43 ARG B C 1
ATOM 750 O O . ARG B 1 43 ? -7.383 15.984 -2.184 1 98.06 43 ARG B O 1
ATOM 757 N N . LYS B 1 44 ? -6.117 14.312 -2.572 1 98.12 44 LYS B N 1
ATOM 758 C CA . LYS B 1 44 ? -7.266 13.469 -2.885 1 98.12 44 LYS B CA 1
ATOM 759 C C . LYS B 1 44 ? -7.887 12.898 -1.613 1 98.12 44 LYS B C 1
ATOM 761 O O . LYS B 1 44 ? -7.203 12.719 -0.604 1 98.12 44 LYS B O 1
ATOM 766 N N . GLU B 1 45 ? -9.133 12.594 -1.712 1 98.31 45 GLU B N 1
ATOM 767 C CA . GLU B 1 45 ? -9.812 11.969 -0.583 1 98.31 45 GLU B CA 1
ATOM 768 C C . GLU B 1 45 ? -9.25 10.586 -0.297 1 98.31 45 GLU B C 1
ATOM 770 O O . GLU B 1 45 ? -9.016 9.805 -1.221 1 98.31 45 GLU B O 1
ATOM 775 N N . ILE B 1 46 ? -9.078 10.312 1.023 1 98.12 46 ILE B N 1
ATOM 776 C CA . ILE B 1 46 ? -8.586 9.016 1.472 1 98.12 46 ILE B CA 1
ATOM 777 C C . ILE B 1 46 ? -9.766 8.109 1.829 1 98.12 46 ILE B C 1
ATOM 779 O O . ILE B 1 46 ? -10.555 8.43 2.725 1 98.12 46 ILE B O 1
ATOM 783 N N . ASP B 1 47 ? -9.844 7.078 1.101 1 97.44 47 ASP B N 1
ATOM 784 C CA . ASP B 1 47 ? -10.867 6.094 1.434 1 97.44 47 ASP B CA 1
ATOM 785 C C . ASP B 1 47 ? -10.477 5.285 2.666 1 97.44 47 ASP B C 1
ATOM 787 O O . ASP B 1 47 ? -11.312 5.004 3.523 1 97.44 47 ASP B O 1
ATOM 791 N N . ARG B 1 48 ? -9.195 4.84 2.707 1 97.06 48 ARG B N 1
ATOM 792 C CA . ARG B 1 48 ? -8.68 4.062 3.826 1 97.06 48 ARG B CA 1
ATOM 793 C C . ARG B 1 48 ? -7.156 4.117 3.867 1 97.06 48 ARG B C 1
ATOM 795 O O . ARG B 1 48 ? -6.516 4.531 2.898 1 97.06 48 ARG B O 1
ATOM 802 N N . LEU B 1 49 ? -6.691 3.727 5.016 1 98.06 49 LEU B N 1
ATOM 803 C CA . LEU B 1 49 ? -5.25 3.564 5.195 1 98.06 49 LEU B CA 1
ATOM 804 C C . LEU B 1 49 ? -4.855 2.094 5.125 1 98.06 49 LEU B C 1
ATOM 806 O O . LEU B 1 49 ? -5.566 1.229 5.641 1 98.06 49 LEU B O 1
ATOM 810 N N . GLN B 1 50 ? -3.707 1.808 4.449 1 97.75 50 GLN B N 1
ATOM 811 C CA . GLN B 1 50 ? -3.234 0.435 4.297 1 97.75 50 GLN B CA 1
ATOM 812 C C . GLN B 1 50 ? -1.78 0.301 4.746 1 97.75 50 GLN B C 1
ATOM 814 O O . GLN B 1 50 ? -0.886 0.913 4.156 1 97.75 50 GLN B O 1
ATOM 819 N N . SER B 1 51 ? -1.63 -0.492 5.766 1 97 51 SER B N 1
ATOM 820 C CA . SER B 1 51 ? -0.255 -0.816 6.137 1 97 51 SER B CA 1
ATOM 821 C C . SER B 1 51 ? 0.436 -1.621 5.039 1 97 51 SER B C 1
ATOM 823 O O . SER B 1 51 ? -0.196 -2.443 4.375 1 97 51 SER B O 1
ATOM 825 N N . VAL B 1 52 ? 1.765 -1.32 4.887 1 93.56 52 VAL B N 1
ATOM 826 C CA . VAL B 1 52 ? 2.51 -2.039 3.857 1 93.56 52 VAL B CA 1
ATOM 827 C C . VAL B 1 52 ? 3.648 -2.826 4.5 1 93.56 52 VAL B C 1
ATOM 829 O O . VAL B 1 52 ? 4.266 -2.365 5.461 1 93.56 52 VAL B O 1
ATOM 832 N N . PHE B 1 53 ? 3.828 -4.062 3.887 1 82.94 53 PHE B N 1
ATOM 833 C CA . PHE B 1 53 ? 4.855 -4.922 4.465 1 82.94 53 PHE B CA 1
ATOM 834 C C . PHE B 1 53 ? 5.609 -5.672 3.377 1 82.94 53 PHE B C 1
ATOM 836 O O . PHE B 1 53 ? 5.078 -5.895 2.285 1 82.94 53 PHE B O 1
#

Sequence (106 aa):
MGLCSICLETRSRPCCCVPCGHLFCRDCIEAWFTHTRICPDCRKEIDRLQSVFMGLCSICLETRSRPCCCVPCGHLFCRDCIEAWFTHTRICPDCRKEIDRLQSVF

Solvent-accessible surface area (backbone atoms only — not comparable to full-atom values): 5988 Å² total; per-residue (Å²): 124,62,64,10,84,84,81,70,41,70,46,48,72,40,21,24,36,32,81,80,8,50,50,24,20,37,70,57,49,52,58,49,49,74,76,40,52,47,37,91,85,82,58,45,68,45,79,46,77,42,58,56,91,126,62,65,10,85,82,81,68,40,71,48,49,71,40,22,23,37,31,81,79,10,50,50,2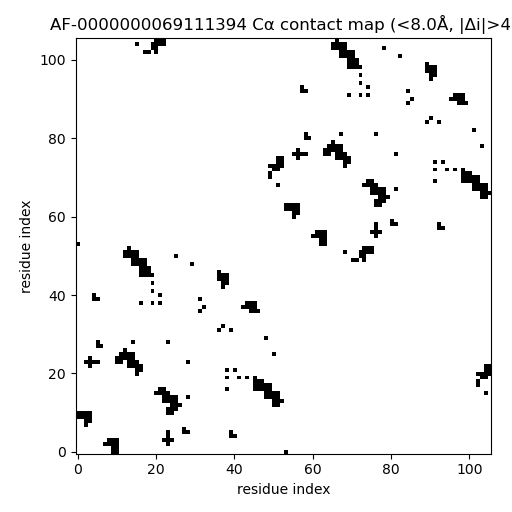6,21,35,71,58,48,53,57,49,48,75,76,40,54,49,38,93,83,82,58,44,69,45,79,47,80,40,57,55,87

Nearest PDB structures (foldseek):
  4s3o-assembly2_B  TM=9.322E-01  e=2.919E-04  Homo sapiens
  9dgg-assembly1_K  TM=9.531E-01  e=6.034E-04  Homo sapiens
  8grm-assembly1_M  TM=9.523E-01  e=9.577E-04  Homo sapiens
  2y43-assembly1_B  TM=9.268E-01  e=9.577E-04  Homo sapiens
  9dde-assembly1_K  TM=9.459E-01  e=1.093E-03  Homo sapiens

InterPro domains:
  IPR001841 Zinc finger, RING-type [PF13639] (3-43)
  IPR001841 Zinc finger, RING-type [PS50089] (4-43)
  IPR001841 Zinc finger, RING-type [SM00184] (4-42)
  IPR013083 Zinc finger, RING/FYVE/PHD-type [G3DSA:3.30.40.10] (2-52)
  IPR017907 Zinc finger, RING-type, conserved site [PS00518] (20-29)